Protein AF-A0A0D3L477-F1 (afdb_monomer_lite)

Sequence (137 aa):
RLVLQYKEIPHELVNINLKQKPKWLRFRYPAGLVPILEKDGRVIYESSVCNDYLDEVYPYPKLTPSDPYRKAEDKMLSETFNKVISLFYEVPASIVEGTFKVTLKKYLREIKRYEDALSQRGKFFGGDKPCMVDFMI

Organism: Perna viridis (NCBI:txid73031)

Radius of gyration: 17.65 Å; chains: 1; bounding box: 49×29×39 Å

pLDDT: mean 96.08, std 1.33, range [90.88, 98.06]

Foldseek 3Di:
DVLCVVLVPDDDDDDADPVDGDPCCCVQPVVSDDDWDADPNDIDHDPVRVNVVSCVVRVPPHQADPDPVLNVVLVVLLVLCVQLVVLVVVLVVCVVVVNNVVSVVSNVVSCVVVVVCDVVQDPENVRPDHHPSRVRD

Secondary structure (DSSP, 8-state):
-HHHHHTT---------SSS--TTHHHH-TT--S-EEEETTEEEESHHHHHHHHHHHS-SS--S-SSHHHHHHHHHHHHHTHHHHHHHHHHHHHHHTT-HHHHHHHHHHHHHHHHHHHHHH-SBTTBSS--HHHHH-

Structure (mmCIF, N/CA/C/O backbone):
data_AF-A0A0D3L477-F1
#
_entry.id   AF-A0A0D3L477-F1
#
loop_
_atom_site.group_PDB
_atom_site.id
_atom_site.type_symbol
_atom_site.label_atom_id
_atom_site.label_alt_id
_atom_site.label_comp_id
_atom_site.label_asym_id
_atom_site.label_entity_id
_atom_site.label_seq_id
_atom_site.pdbx_PDB_ins_code
_atom_site.Cartn_x
_atom_site.Cartn_y
_atom_site.Cartn_z
_atom_site.occupancy
_atom_site.B_iso_or_equiv
_atom_site.auth_seq_id
_atom_site.auth_comp_id
_atom_site.auth_asym_id
_atom_site.auth_atom_id
_atom_site.pdbx_PDB_model_num
ATOM 1 N N . ARG A 1 1 ? -6.089 -7.990 -0.256 1.00 94.81 1 ARG A N 1
ATOM 2 C CA . ARG A 1 1 ? -5.928 -9.373 0.275 1.00 94.81 1 ARG A CA 1
ATOM 3 C C . ARG A 1 1 ? -5.244 -9.375 1.632 1.00 94.81 1 ARG A C 1
ATOM 5 O O . ARG A 1 1 ? -5.852 -9.871 2.561 1.00 94.81 1 ARG A O 1
ATOM 12 N N . LEU A 1 2 ? -4.045 -8.796 1.773 1.00 97.50 2 LEU A N 1
ATOM 13 C CA . LEU A 1 2 ? -3.357 -8.762 3.071 1.00 97.50 2 LEU A CA 1
ATOM 14 C C . LEU A 1 2 ? -4.189 -8.067 4.161 1.00 97.50 2 LEU A C 1
ATOM 16 O O . LEU A 1 2 ? -4.383 -8.645 5.220 1.00 97.50 2 LEU A O 1
ATOM 20 N N . VAL A 1 3 ? -4.773 -6.901 3.858 1.00 98.00 3 VAL A N 1
ATOM 21 C CA . VAL A 1 3 ? -5.673 -6.183 4.783 1.00 98.00 3 VAL A CA 1
ATOM 22 C C . VAL A 1 3 ? -6.900 -7.015 5.167 1.00 98.00 3 VAL A C 1
ATOM 24 O O . VAL A 1 3 ? -7.217 -7.113 6.346 1.00 98.00 3 VAL A O 1
ATOM 27 N N . LEU A 1 4 ? -7.556 -7.659 4.191 1.00 97.94 4 LEU A N 1
ATOM 28 C CA . LEU A 1 4 ? -8.696 -8.554 4.442 1.00 97.94 4 LEU A CA 1
ATOM 29 C C . LEU A 1 4 ? -8.322 -9.679 5.413 1.00 97.94 4 LEU A C 1
ATOM 31 O O . LEU A 1 4 ? -9.059 -9.935 6.356 1.00 97.94 4 LEU A O 1
ATOM 35 N N . GLN A 1 5 ? -7.166 -10.312 5.195 1.00 97.31 5 GLN A N 1
ATOM 36 C CA . GLN A 1 5 ? -6.684 -11.403 6.036 1.00 97.31 5 GLN A CA 1
ATOM 37 C C . GLN A 1 5 ? -6.307 -10.920 7.438 1.00 97.31 5 GLN A C 1
ATOM 39 O O . GLN A 1 5 ? -6.695 -11.538 8.420 1.00 97.31 5 GLN A O 1
ATOM 44 N N . TYR A 1 6 ? -5.564 -9.817 7.537 1.00 97.44 6 TYR A N 1
ATOM 45 C CA . TYR A 1 6 ? -5.107 -9.274 8.816 1.00 97.44 6 TYR A CA 1
ATOM 46 C C . TYR A 1 6 ? -6.266 -8.813 9.706 1.00 97.44 6 TYR A C 1
ATOM 48 O O . TYR A 1 6 ? -6.198 -8.935 10.924 1.00 97.44 6 TYR A O 1
ATOM 56 N N . LYS A 1 7 ? -7.334 -8.291 9.096 1.00 97.25 7 LYS A N 1
ATOM 57 C CA . LYS A 1 7 ? -8.563 -7.888 9.787 1.00 97.25 7 LYS A CA 1
ATOM 58 C C . LYS A 1 7 ? -9.591 -9.017 9.921 1.00 97.25 7 LYS A C 1
ATOM 60 O O . LYS A 1 7 ? -10.693 -8.756 10.386 1.00 97.25 7 LYS A O 1
ATOM 65 N N . GLU A 1 8 ? -9.261 -10.230 9.473 1.00 97.50 8 GLU A N 1
ATOM 66 C CA . GLU A 1 8 ? -10.144 -11.404 9.517 1.00 97.50 8 GLU A CA 1
ATOM 67 C C . GLU A 1 8 ? -11.524 -11.161 8.875 1.00 97.50 8 GLU A C 1
ATOM 69 O O . GLU A 1 8 ? -12.544 -11.680 9.321 1.00 97.50 8 GLU A O 1
ATOM 74 N N . ILE A 1 9 ? -11.569 -10.359 7.807 1.00 97.38 9 ILE A N 1
ATOM 75 C CA . ILE A 1 9 ? -12.818 -9.989 7.134 1.00 97.38 9 ILE A CA 1
ATOM 76 C C . ILE A 1 9 ? -13.267 -11.160 6.248 1.00 97.38 9 ILE A C 1
ATOM 78 O O . ILE A 1 9 ? -12.546 -11.503 5.300 1.00 97.38 9 ILE A O 1
ATOM 82 N N . PRO A 1 10 ? -14.456 -11.753 6.479 1.00 96.69 10 PRO A N 1
ATOM 83 C CA . PRO A 1 10 ? -14.995 -12.779 5.596 1.00 96.69 10 PRO A CA 1
ATOM 84 C C . PRO A 1 10 ? -15.215 -12.213 4.192 1.00 96.69 10 PRO A C 1
ATOM 86 O O . PRO A 1 10 ? -15.829 -11.158 4.028 1.00 96.69 10 PRO A O 1
ATOM 89 N N . HIS A 1 11 ? -14.704 -12.900 3.175 1.00 97.19 11 HIS A N 1
ATOM 90 C CA . HIS A 1 11 ? -14.807 -12.458 1.789 1.00 97.19 11 HIS A CA 1
ATOM 91 C C . HIS A 1 11 ? -14.766 -13.637 0.821 1.00 97.19 11 HIS A C 1
ATOM 93 O O . HIS A 1 11 ? -14.177 -14.680 1.105 1.00 97.19 11 HIS A O 1
ATOM 99 N N . GLU A 1 12 ? -15.351 -13.436 -0.354 1.00 97.75 12 GLU A N 1
ATOM 100 C CA . GLU A 1 12 ? -15.169 -14.315 -1.502 1.00 97.75 12 GLU A CA 1
ATOM 101 C C . GLU A 1 12 ? -14.028 -13.792 -2.384 1.00 97.75 12 GLU A C 1
ATOM 103 O O . GLU A 1 12 ? -13.862 -12.581 -2.562 1.00 97.75 12 GLU A O 1
ATOM 108 N N . LEU A 1 13 ? -13.230 -14.703 -2.949 1.00 97.31 13 LEU A N 1
ATOM 109 C CA . LEU A 1 13 ? -12.167 -14.363 -3.890 1.00 97.31 13 LEU A CA 1
ATOM 110 C C . LEU A 1 13 ? -12.530 -14.812 -5.307 1.00 97.31 13 LEU A C 1
ATOM 112 O O . LEU A 1 13 ? -12.451 -15.994 -5.637 1.00 97.31 13 LEU A O 1
ATOM 116 N N . VAL A 1 14 ? -12.809 -13.843 -6.176 1.00 96.69 14 VAL A N 1
ATOM 117 C CA . VAL A 1 14 ? -12.999 -14.077 -7.611 1.00 96.69 14 VAL A CA 1
ATOM 118 C C . VAL A 1 14 ? -11.709 -13.734 -8.352 1.00 96.69 14 VAL A C 1
ATOM 120 O O . VAL A 1 14 ? -11.381 -12.567 -8.572 1.00 96.69 14 VAL A O 1
ATOM 123 N N . ASN A 1 15 ? -10.944 -14.757 -8.736 1.00 97.50 15 ASN A N 1
ATOM 124 C CA . ASN A 1 15 ? -9.715 -14.563 -9.504 1.00 97.50 15 ASN A CA 1
ATOM 125 C C . ASN A 1 15 ? -10.017 -14.245 -10.974 1.00 97.50 15 ASN A C 1
ATOM 127 O O . ASN A 1 15 ? -10.873 -14.866 -11.601 1.00 97.50 15 ASN A O 1
ATOM 131 N N . ILE A 1 16 ? -9.255 -13.309 -11.543 1.00 97.00 16 ILE A N 1
ATOM 132 C CA . ILE A 1 16 ? -9.400 -12.874 -12.933 1.00 97.00 16 ILE A CA 1
ATOM 133 C C . ILE A 1 16 ? -8.167 -13.263 -13.738 1.00 97.00 16 ILE A C 1
ATOM 135 O O . ILE A 1 16 ? -7.039 -12.939 -13.370 1.00 97.00 16 ILE A O 1
ATOM 139 N N . ASN A 1 17 ? -8.382 -13.895 -14.891 1.00 97.31 17 ASN A N 1
ATOM 140 C CA . ASN A 1 17 ? -7.318 -14.092 -15.864 1.00 97.31 17 ASN A CA 1
ATOM 141 C C . ASN A 1 17 ? -6.926 -12.738 -16.484 1.00 97.31 17 ASN A C 1
ATOM 143 O O . ASN A 1 17 ? -7.679 -12.153 -17.259 1.00 97.31 17 ASN A O 1
ATOM 147 N N . LEU A 1 18 ? -5.733 -12.235 -16.158 1.00 95.94 18 LEU A N 1
ATOM 148 C CA . LEU A 1 18 ? -5.278 -10.918 -16.615 1.00 95.94 18 LEU A CA 1
ATOM 149 C C . LEU A 1 18 ? -4.871 -10.880 -18.098 1.00 95.94 18 LEU A C 1
ATOM 151 O O . LEU A 1 18 ? -4.847 -9.793 -18.676 1.00 95.94 18 LEU A O 1
ATOM 155 N N . LYS A 1 19 ? -4.590 -12.037 -18.718 1.00 95.62 19 LYS A N 1
ATOM 156 C CA . LYS A 1 19 ? -4.289 -12.157 -20.159 1.00 95.62 19 LYS A CA 1
ATOM 157 C C . LYS A 1 19 ? -5.558 -12.251 -21.005 1.00 95.62 19 LYS A C 1
ATOM 159 O O . LYS A 1 19 ? -5.599 -11.726 -22.111 1.00 95.62 19 LYS A O 1
ATOM 164 N N . GLN A 1 20 ? -6.596 -12.895 -20.475 1.00 96.62 20 GLN A N 1
ATOM 165 C CA . GLN A 1 20 ? -7.922 -12.991 -21.086 1.00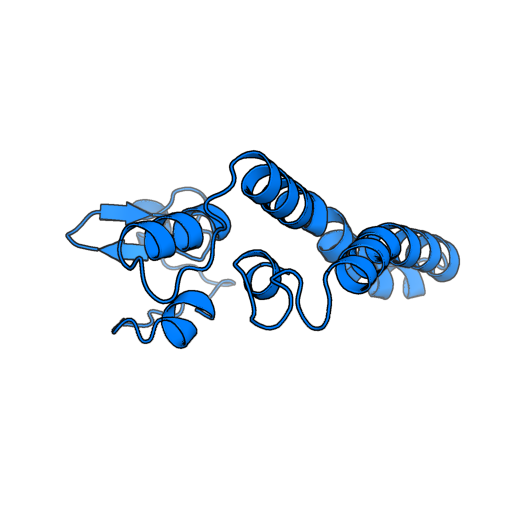 96.62 20 GLN A CA 1
ATOM 166 C C . GLN A 1 20 ? -8.972 -12.491 -20.097 1.00 96.62 20 GLN A C 1
ATOM 168 O O . GLN A 1 20 ? -9.665 -13.267 -19.440 1.00 96.62 20 GLN A O 1
ATOM 173 N N . LYS A 1 21 ? -9.053 -11.163 -19.970 1.00 96.62 21 LYS A N 1
ATOM 174 C CA . LYS A 1 21 ? -9.972 -10.519 -19.030 1.00 96.62 21 LYS A CA 1
ATOM 175 C C . LYS A 1 21 ? -11.420 -10.761 -19.475 1.00 96.62 21 LYS A C 1
ATOM 177 O O . LYS A 1 21 ? -11.735 -10.518 -20.644 1.00 96.62 21 LYS A O 1
ATOM 182 N N . PRO A 1 22 ? -12.319 -11.195 -18.576 1.00 96.81 22 PRO A N 1
ATOM 183 C CA . PRO A 1 22 ? -13.715 -11.379 -18.927 1.00 96.81 22 PRO A CA 1
ATOM 184 C C . PRO A 1 22 ? -14.352 -10.029 -19.265 1.00 96.81 22 PRO A C 1
ATOM 186 O O . PRO A 1 22 ? -14.064 -9.015 -18.625 1.00 96.81 22 PRO A O 1
ATOM 189 N N . LYS A 1 23 ? -15.254 -10.015 -20.255 1.00 95.31 23 LYS A N 1
ATOM 190 C CA . LYS A 1 23 ? -15.898 -8.777 -20.734 1.00 95.31 23 LYS A CA 1
ATOM 191 C C . LYS A 1 23 ? -16.592 -8.008 -19.607 1.00 95.31 23 LYS A C 1
ATOM 193 O O . LYS A 1 23 ? -16.567 -6.781 -19.601 1.00 95.31 23 LYS A O 1
ATOM 198 N N . TRP A 1 24 ? -17.156 -8.729 -18.636 1.00 94.75 24 TRP A N 1
ATOM 199 C CA . TRP A 1 24 ? -17.901 -8.124 -17.539 1.00 94.75 24 TRP A CA 1
ATOM 200 C C . TRP A 1 24 ? -17.044 -7.299 -16.575 1.00 94.75 24 TRP A C 1
ATOM 202 O O . TRP A 1 24 ? -17.574 -6.398 -15.930 1.00 94.75 24 TRP A O 1
ATOM 212 N N . LEU A 1 25 ? -15.727 -7.536 -16.510 1.00 96.50 25 LEU A N 1
ATOM 213 C CA . LEU A 1 25 ? -14.831 -6.798 -15.615 1.00 96.50 25 LEU A CA 1
ATOM 214 C C . LEU A 1 25 ? -14.893 -5.291 -15.882 1.00 96.50 25 LEU A C 1
ATOM 216 O O . LEU A 1 25 ? -14.891 -4.496 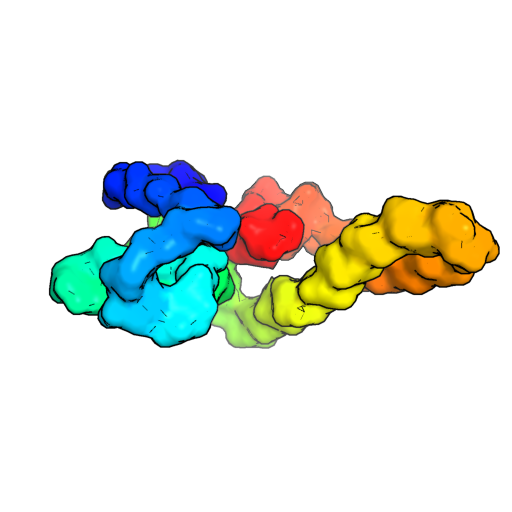-14.948 1.00 96.50 25 LEU A O 1
ATOM 220 N N . ARG A 1 26 ? -15.009 -4.897 -17.155 1.00 95.25 26 ARG A N 1
ATOM 221 C CA . ARG A 1 26 ? -15.088 -3.484 -17.548 1.00 95.25 26 ARG A CA 1
ATOM 222 C C . ARG A 1 26 ? -16.404 -2.814 -17.158 1.00 95.25 26 ARG A C 1
ATOM 224 O O . ARG A 1 26 ? -16.428 -1.596 -17.040 1.00 95.25 26 ARG A O 1
ATOM 231 N N . PHE A 1 27 ? -17.466 -3.587 -16.911 1.00 93.75 27 PHE A N 1
ATOM 232 C CA . PHE A 1 27 ? -18.699 -3.060 -16.317 1.00 93.75 27 PHE A CA 1
ATOM 233 C C . PHE A 1 27 ? -18.559 -2.809 -14.811 1.00 93.75 27 PHE A C 1
ATOM 235 O O . PHE A 1 27 ? -19.381 -2.098 -14.247 1.00 93.75 27 PHE A O 1
ATOM 242 N N . ARG A 1 28 ? -17.552 -3.400 -14.150 1.00 94.38 28 ARG A N 1
ATOM 243 C CA . ARG A 1 28 ? -17.231 -3.141 -12.737 1.00 94.38 28 ARG A CA 1
ATOM 244 C C . ARG A 1 28 ? -16.208 -2.024 -12.595 1.00 94.38 28 ARG A C 1
ATOM 246 O O . ARG A 1 28 ? -16.440 -1.079 -11.854 1.00 94.38 28 ARG A O 1
ATOM 253 N N . TYR A 1 29 ? -15.112 -2.100 -13.346 1.00 96.06 29 TYR A N 1
ATOM 254 C CA . TYR A 1 29 ? -14.111 -1.044 -13.403 1.00 96.06 29 TYR A CA 1
ATOM 255 C C . TYR A 1 29 ? -13.654 -0.828 -14.853 1.00 96.06 29 TYR A C 1
ATOM 257 O O . TYR A 1 29 ? -13.022 -1.728 -15.414 1.00 96.06 29 TYR A O 1
ATOM 265 N N . PRO A 1 30 ? -13.927 0.334 -15.483 1.00 95.19 30 PRO A N 1
ATOM 266 C CA . PRO A 1 30 ? -13.611 0.566 -16.896 1.00 95.19 30 PRO A CA 1
ATOM 267 C C . PRO A 1 30 ? -12.146 0.332 -17.286 1.00 95.19 30 PRO A C 1
ATOM 269 O O . PRO A 1 30 ? -11.882 -0.164 -18.383 1.00 95.19 30 PRO A O 1
ATOM 272 N N . ALA A 1 31 ? -11.194 0.603 -16.383 1.00 95.81 31 ALA A N 1
ATOM 273 C CA . ALA A 1 31 ? -9.774 0.328 -16.621 1.00 95.81 31 ALA A CA 1
ATOM 274 C C . ALA A 1 31 ? -9.461 -1.181 -16.714 1.00 95.81 31 ALA A C 1
ATOM 276 O O . ALA A 1 31 ? -8.425 -1.591 -17.241 1.00 95.81 31 ALA A O 1
ATOM 277 N N . GLY A 1 32 ? -10.359 -2.038 -16.218 1.00 95.44 32 GLY A N 1
ATOM 278 C CA . GLY A 1 32 ? -10.200 -3.489 -16.213 1.00 95.44 32 GLY A CA 1
ATOM 279 C C . GLY A 1 32 ? -9.000 -3.942 -15.385 1.00 95.44 32 GLY A C 1
ATOM 280 O O . GLY A 1 32 ? -8.340 -4.921 -15.750 1.00 95.44 32 GLY A O 1
ATOM 281 N N . LEU A 1 33 ? -8.664 -3.193 -14.336 1.00 96.38 33 LEU A N 1
ATOM 282 C CA . LEU A 1 33 ? -7.603 -3.518 -13.390 1.00 96.38 33 LEU A CA 1
ATOM 283 C C . LEU A 1 33 ? -8.194 -4.174 -12.139 1.00 96.38 33 LEU A C 1
ATOM 285 O O . LEU A 1 33 ? -9.398 -4.133 -11.901 1.00 96.38 33 LEU A O 1
ATOM 289 N N . VAL A 1 34 ? -7.320 -4.805 -11.366 1.00 97.00 34 VAL A N 1
ATOM 290 C CA . VAL A 1 34 ? -7.616 -5.385 -10.054 1.00 97.00 34 VAL A CA 1
ATOM 291 C C . VAL A 1 34 ? -6.645 -4.771 -9.038 1.00 97.00 34 VAL A C 1
ATOM 293 O O . VAL A 1 34 ? -5.544 -4.388 -9.441 1.00 97.00 34 VAL A O 1
ATOM 296 N N . PRO A 1 35 ? -6.995 -4.691 -7.742 1.00 97.44 35 PRO A N 1
ATOM 297 C CA . PRO A 1 35 ? -8.188 -5.247 -7.096 1.00 97.44 35 PRO A CA 1
ATOM 298 C C . PRO A 1 35 ? -9.474 -4.449 -7.354 1.00 97.44 35 PRO A C 1
ATOM 300 O O . PRO A 1 35 ? -9.437 -3.269 -7.690 1.00 97.44 35 PRO A O 1
ATOM 303 N N . ILE A 1 36 ? -10.604 -5.131 -7.166 1.00 97.62 36 ILE A N 1
ATOM 304 C CA . ILE A 1 36 ? -11.943 -4.551 -7.061 1.00 97.62 36 ILE A CA 1
ATOM 305 C C . ILE A 1 36 ? -12.598 -5.181 -5.828 1.00 97.62 36 ILE A C 1
ATOM 307 O O . ILE A 1 36 ? -12.527 -6.400 -5.662 1.00 97.62 36 ILE A O 1
ATOM 311 N N . LEU A 1 37 ? -13.217 -4.369 -4.976 1.00 97.94 37 LEU A N 1
ATOM 312 C CA . LEU A 1 37 ? -14.117 -4.815 -3.917 1.00 97.94 37 LEU A CA 1
ATOM 313 C C . LEU A 1 37 ? -15.559 -4.568 -4.354 1.00 97.94 37 LEU A C 1
ATOM 315 O O . LEU A 1 37 ? -15.875 -3.507 -4.891 1.00 97.94 37 LEU A O 1
ATOM 319 N N . GLU A 1 38 ? -16.433 -5.532 -4.090 1.00 96.25 38 GLU A N 1
ATOM 320 C CA . GLU A 1 38 ? -17.874 -5.389 -4.275 1.00 96.25 38 GLU A CA 1
ATOM 321 C C . GLU A 1 38 ? -18.563 -5.683 -2.940 1.00 96.25 38 GLU A C 1
ATOM 323 O O . GLU A 1 38 ? -18.343 -6.736 -2.342 1.00 96.25 38 GLU A O 1
ATOM 328 N N . LYS A 1 39 ? -19.360 -4.732 -2.444 1.00 93.75 39 LYS A N 1
ATOM 329 C CA . LYS A 1 39 ? -20.139 -4.877 -1.208 1.00 93.75 39 LYS A CA 1
ATOM 330 C C . LYS A 1 39 ? -21.475 -4.163 -1.364 1.00 93.75 39 LYS A C 1
ATOM 332 O O . LYS A 1 39 ? -21.506 -2.991 -1.726 1.00 93.75 39 LYS A O 1
ATOM 337 N N . ASP A 1 40 ? -22.576 -4.866 -1.099 1.00 93.12 40 ASP A N 1
ATOM 338 C CA . ASP A 1 40 ? -23.945 -4.333 -1.193 1.00 93.12 40 ASP A CA 1
ATOM 339 C C . ASP A 1 40 ? -24.240 -3.661 -2.554 1.00 93.12 40 ASP A C 1
ATOM 341 O O . ASP A 1 40 ? -24.824 -2.580 -2.630 1.00 93.12 40 ASP A O 1
ATOM 345 N N . GLY A 1 41 ? -23.754 -4.274 -3.642 1.00 92.12 41 GLY A N 1
ATOM 346 C CA . GLY A 1 41 ? -23.880 -3.759 -5.012 1.00 92.12 41 GLY A CA 1
ATOM 347 C C . GLY A 1 41 ? -23.013 -2.532 -5.329 1.00 92.12 41 GLY A C 1
ATOM 348 O O . GLY A 1 41 ? -23.096 -1.995 -6.432 1.00 92.12 41 GLY A O 1
ATOM 349 N N . ARG A 1 42 ? -22.179 -2.073 -4.389 1.00 95.62 42 ARG A N 1
ATOM 350 C CA . ARG A 1 42 ? -21.239 -0.962 -4.582 1.00 95.62 42 ARG A CA 1
ATOM 351 C C . ARG A 1 42 ? -19.863 -1.497 -4.923 1.00 95.62 42 ARG A C 1
ATOM 353 O O . ARG A 1 42 ? -19.390 -2.443 -4.299 1.00 95.62 42 ARG A O 1
ATOM 360 N N . VAL A 1 43 ? -19.219 -0.850 -5.886 1.00 97.12 43 VAL A N 1
ATOM 361 C CA . VAL A 1 43 ? -17.902 -1.234 -6.388 1.00 97.12 43 VAL A CA 1
ATOM 362 C C . VAL A 1 43 ? -16.860 -0.211 -5.944 1.00 97.12 43 VAL A C 1
ATOM 364 O O . VAL A 1 43 ? -17.061 0.989 -6.115 1.00 97.12 43 VAL A O 1
ATOM 367 N N . ILE A 1 44 ? -15.745 -0.696 -5.401 1.00 98.06 44 ILE A N 1
ATOM 368 C CA . ILE A 1 44 ? -14.559 0.086 -5.046 1.00 98.06 44 ILE A CA 1
ATOM 369 C C . ILE A 1 44 ? -13.371 -0.501 -5.814 1.00 98.06 44 ILE A C 1
ATOM 371 O O . ILE A 1 44 ? -13.195 -1.715 -5.857 1.00 98.06 44 ILE A O 1
ATOM 375 N N . TYR A 1 45 ? -12.566 0.346 -6.442 1.00 97.12 45 TYR A N 1
ATOM 376 C CA . TYR A 1 45 ? -11.387 -0.032 -7.227 1.00 97.12 45 TYR A CA 1
ATOM 377 C C . TYR A 1 45 ? -10.199 0.855 -6.835 1.00 97.12 45 TYR A C 1
ATOM 379 O O . TYR A 1 45 ? -10.380 1.810 -6.087 1.00 97.12 45 TYR A O 1
ATOM 387 N N . GLU A 1 46 ? -9.006 0.531 -7.342 1.00 95.56 46 GLU A N 1
ATOM 388 C CA . GLU A 1 46 ? -7.690 0.982 -6.847 1.00 95.56 46 GLU A CA 1
ATOM 389 C C . GLU A 1 46 ? -7.288 0.336 -5.518 1.00 95.56 46 GLU A C 1
ATOM 391 O O . GLU A 1 46 ? -8.065 0.273 -4.568 1.00 95.56 46 GLU A O 1
ATOM 396 N N . SER A 1 47 ? -6.052 -0.164 -5.436 1.00 95.62 47 SER A N 1
ATOM 397 C CA . SER A 1 47 ? -5.573 -0.922 -4.271 1.00 95.62 47 SER A CA 1
ATOM 398 C C . SER A 1 47 ? -5.560 -0.097 -2.985 1.00 95.62 47 SER A C 1
ATOM 400 O O . SER A 1 47 ? -6.030 -0.586 -1.956 1.00 95.62 47 SER A O 1
ATOM 402 N N . SER A 1 48 ? -5.070 1.144 -3.046 1.00 95.31 48 SER A N 1
ATOM 403 C CA . SER A 1 48 ? -5.029 2.063 -1.903 1.00 95.31 48 SER A CA 1
ATOM 404 C C . SER A 1 48 ? -6.433 2.429 -1.431 1.00 95.31 48 SER A C 1
ATOM 406 O O . SER A 1 48 ? -6.731 2.296 -0.251 1.00 95.31 48 SER A O 1
ATOM 408 N N . VAL A 1 49 ? -7.326 2.781 -2.358 1.00 97.12 49 VAL A N 1
ATOM 409 C CA . VAL A 1 49 ? -8.721 3.134 -2.056 1.00 97.12 49 VAL A CA 1
ATOM 410 C C . VAL A 1 49 ? -9.485 1.943 -1.473 1.00 97.12 49 VAL A C 1
ATOM 412 O O . VAL A 1 49 ? -10.221 2.101 -0.503 1.00 97.12 49 VAL A O 1
ATOM 415 N N . CYS A 1 50 ? -9.287 0.736 -2.014 1.00 97.81 50 CYS A N 1
ATOM 416 C CA . CYS A 1 50 ? -9.861 -0.487 -1.452 1.00 97.81 50 CYS A CA 1
ATOM 417 C C . CYS A 1 50 ? -9.414 -0.703 -0.001 1.00 97.81 50 CYS A C 1
ATOM 419 O O . CYS A 1 50 ? -10.230 -1.050 0.849 1.00 97.81 50 CYS A O 1
ATOM 421 N N . ASN A 1 51 ? -8.127 -0.516 0.288 1.00 97.38 51 ASN A N 1
ATOM 422 C CA . ASN A 1 51 ? -7.594 -0.711 1.631 1.00 97.38 51 ASN A CA 1
ATOM 423 C C . ASN A 1 51 ? -8.049 0.387 2.609 1.00 97.38 51 ASN A C 1
ATOM 425 O O . ASN A 1 51 ? -8.414 0.049 3.733 1.00 97.38 51 ASN A O 1
ATOM 429 N N . ASP A 1 52 ? -8.094 1.652 2.177 1.00 96.50 52 ASP A N 1
ATOM 430 C CA . ASP A 1 52 ? -8.639 2.772 2.960 1.00 96.50 52 ASP A CA 1
ATOM 431 C C . ASP A 1 52 ? -10.109 2.497 3.329 1.00 96.50 52 ASP A C 1
ATOM 433 O O . ASP A 1 52 ? -10.484 2.560 4.499 1.00 96.50 52 ASP A O 1
ATOM 437 N N . TYR A 1 53 ? -10.925 2.074 2.355 1.00 97.62 53 TYR A N 1
ATOM 438 C CA . TYR A 1 53 ? -12.320 1.686 2.582 1.00 97.62 53 TYR A CA 1
ATOM 439 C C . TYR A 1 53 ? -12.457 0.554 3.611 1.00 97.62 53 TYR A C 1
ATOM 441 O O . TYR A 1 53 ? -13.309 0.613 4.498 1.00 97.62 53 TYR A O 1
ATOM 449 N N . LEU A 1 54 ? -11.618 -0.483 3.518 1.00 97.88 54 LEU A N 1
ATOM 450 C CA . LEU A 1 54 ? -11.642 -1.588 4.478 1.00 97.88 54 LEU A CA 1
ATOM 451 C C . LEU A 1 54 ? -11.243 -1.139 5.889 1.00 97.88 54 LEU A C 1
ATOM 453 O O . LEU A 1 54 ? -11.821 -1.636 6.852 1.00 97.88 54 LEU A O 1
ATOM 457 N N . ASP A 1 55 ? -10.279 -0.225 6.031 1.00 97.38 55 ASP A N 1
ATOM 458 C CA . ASP A 1 55 ? -9.878 0.301 7.343 1.00 97.38 55 ASP A CA 1
ATOM 459 C C . ASP A 1 55 ? -10.958 1.197 7.967 1.00 97.38 55 ASP A C 1
ATOM 461 O O . ASP A 1 55 ? -11.135 1.173 9.182 1.00 97.38 55 ASP A O 1
ATOM 465 N N . GLU A 1 56 ? -11.724 1.927 7.152 1.00 96.81 56 GLU A N 1
ATOM 466 C CA . GLU A 1 56 ? -12.853 2.744 7.615 1.00 96.81 56 GLU A CA 1
ATOM 467 C C . GLU A 1 56 ? -14.072 1.902 8.020 1.00 96.81 56 GLU A C 1
ATOM 469 O O . GLU A 1 56 ? -14.676 2.150 9.063 1.00 96.81 56 GLU A O 1
ATOM 474 N N . VAL A 1 57 ? -14.437 0.893 7.220 1.00 96.88 57 VAL A N 1
ATOM 475 C CA . VAL A 1 57 ? -15.606 0.035 7.493 1.00 96.88 57 VAL A CA 1
ATOM 476 C C . VAL A 1 57 ? -15.336 -0.960 8.621 1.00 96.88 57 VAL A C 1
ATOM 478 O O . VAL A 1 57 ? -16.237 -1.262 9.404 1.00 96.88 57 VAL A O 1
ATOM 481 N N . TYR A 1 58 ? -14.103 -1.458 8.724 1.00 97.00 58 TYR A N 1
ATOM 482 C CA . TYR A 1 58 ? -13.676 -2.410 9.748 1.00 97.00 58 TYR A CA 1
ATOM 483 C C . TYR A 1 58 ? -12.563 -1.772 10.593 1.00 97.00 58 TYR A C 1
ATOM 485 O O . TYR A 1 58 ? -11.383 -2.053 10.370 1.00 97.00 58 TYR A O 1
ATOM 493 N N . PRO A 1 59 ? -12.901 -0.915 11.577 1.00 94.69 59 PRO A N 1
ATOM 494 C CA . PRO A 1 59 ? -11.936 -0.042 12.256 1.00 94.69 59 PRO A CA 1
ATOM 495 C C . PRO A 1 59 ? -10.924 -0.767 13.153 1.00 94.69 59 PRO A C 1
ATOM 497 O O . PRO A 1 59 ? -9.975 -0.143 13.630 1.00 94.69 59 PRO A O 1
ATOM 500 N N . TYR A 1 60 ? -11.092 -2.073 13.388 1.00 95.25 60 TYR A N 1
ATOM 501 C CA . TYR A 1 60 ? -10.221 -2.870 14.251 1.00 95.25 60 TYR A CA 1
ATOM 502 C C . TYR A 1 60 ? -9.712 -4.131 13.539 1.00 95.25 60 TYR A C 1
ATOM 504 O O . TYR A 1 60 ? -10.499 -4.796 12.870 1.00 95.25 60 TYR A O 1
ATOM 512 N N . PRO A 1 61 ? -8.422 -4.482 13.701 1.00 95.69 61 PRO A N 1
ATOM 513 C CA . PRO A 1 61 ? -7.341 -3.625 14.204 1.00 95.69 61 PRO A CA 1
ATOM 514 C C . PRO A 1 61 ? -7.100 -2.425 13.271 1.00 95.69 61 PRO A C 1
ATOM 516 O O . PRO A 1 61 ? -7.111 -2.585 12.052 1.00 95.69 61 PRO A O 1
ATOM 519 N N . LYS A 1 62 ? -6.888 -1.229 13.834 1.00 95.44 62 LYS A N 1
ATOM 520 C CA . LYS A 1 62 ? -6.703 0.010 13.060 1.00 95.44 62 LYS A CA 1
ATOM 521 C C . LYS A 1 62 ? -5.348 0.006 12.347 1.00 95.44 62 LYS A C 1
ATOM 523 O O . LYS A 1 62 ? -4.329 -0.193 13.008 1.00 95.44 62 LYS A O 1
ATOM 528 N N . LEU A 1 63 ? -5.336 0.224 11.031 1.00 97.56 63 LEU A N 1
ATOM 529 C CA . LEU A 1 63 ? -4.113 0.229 10.219 1.00 97.56 63 LEU A CA 1
ATOM 530 C C . LEU A 1 63 ? -3.614 1.636 9.909 1.00 97.56 63 LEU A C 1
ATOM 532 O O . LEU A 1 63 ? -2.406 1.843 9.804 1.00 97.56 63 LEU A O 1
ATOM 536 N N . THR A 1 64 ? -4.519 2.599 9.764 1.00 96.31 64 THR A N 1
ATOM 537 C CA . THR A 1 64 ? -4.164 3.992 9.516 1.00 96.31 64 THR A CA 1
ATOM 538 C C . THR A 1 64 ? -4.065 4.762 10.839 1.00 96.31 64 THR A C 1
ATOM 540 O O . THR A 1 64 ? -4.980 4.708 11.661 1.00 96.31 64 THR A O 1
ATOM 543 N N . PRO A 1 65 ? -2.985 5.518 11.084 1.00 94.25 65 PRO A N 1
ATOM 544 C CA . PRO A 1 65 ? -2.824 6.288 12.316 1.00 94.25 65 PRO A CA 1
ATOM 545 C C . PRO A 1 65 ? -3.872 7.406 12.445 1.00 94.25 65 PRO A C 1
ATOM 547 O O . PRO A 1 65 ? -4.344 7.964 11.454 1.00 94.25 65 PRO A O 1
ATOM 550 N N . SER A 1 66 ? -4.248 7.735 13.687 1.00 93.75 66 SER A N 1
ATOM 551 C CA . SER A 1 66 ? -5.211 8.813 13.979 1.00 93.75 66 SER A CA 1
ATOM 552 C C . SER A 1 66 ? -4.615 10.212 13.819 1.00 93.75 66 SER A C 1
ATOM 554 O O . SER A 1 66 ? -5.357 11.147 13.533 1.00 93.75 66 SER A O 1
ATOM 556 N N . ASP A 1 67 ? -3.305 10.361 14.035 1.00 96.19 67 ASP A N 1
ATOM 557 C CA . ASP A 1 67 ? -2.621 11.641 13.874 1.00 96.19 67 ASP A CA 1
ATOM 558 C C . ASP A 1 67 ? -2.596 12.049 12.385 1.00 96.19 67 ASP A C 1
ATOM 560 O O . ASP A 1 67 ? -2.101 11.276 11.554 1.00 96.19 67 ASP A O 1
ATOM 564 N N . PRO A 1 68 ? -3.129 13.231 12.014 1.00 97.62 68 PRO A N 1
ATOM 565 C CA . PRO A 1 68 ? -3.236 13.636 10.615 1.00 97.62 68 PRO A CA 1
ATOM 566 C C . PRO A 1 68 ? -1.887 13.758 9.906 1.00 97.62 68 PRO A C 1
ATOM 568 O O . PRO A 1 68 ? -1.781 13.390 8.734 1.00 97.62 68 PRO A O 1
ATOM 571 N N . TYR A 1 69 ? -0.861 14.256 10.601 1.00 97.19 69 TYR A N 1
ATOM 572 C CA . TYR A 1 69 ? 0.462 14.425 10.010 1.00 97.19 69 TYR A CA 1
ATOM 573 C C . TYR A 1 69 ? 1.093 13.063 9.727 1.00 97.19 69 TYR A C 1
ATOM 575 O O . TYR A 1 69 ? 1.505 12.788 8.602 1.00 97.19 69 TYR A O 1
ATOM 583 N N . ARG A 1 70 ? 1.044 12.149 10.696 1.00 95.44 70 ARG A N 1
ATOM 584 C CA . ARG A 1 70 ? 1.523 10.782 10.535 1.00 95.44 70 ARG A CA 1
ATOM 585 C C . ARG A 1 70 ? 0.777 10.022 9.437 1.00 95.44 70 ARG A C 1
ATOM 587 O O . ARG A 1 70 ? 1.400 9.310 8.652 1.00 95.44 70 ARG A O 1
ATOM 594 N N . LYS A 1 71 ? -0.543 10.201 9.330 1.00 96.44 71 LYS A N 1
ATOM 595 C CA . LYS A 1 71 ? -1.340 9.650 8.220 1.00 96.44 71 LYS A CA 1
ATOM 596 C C . LYS A 1 71 ? -0.845 10.168 6.866 1.00 96.44 71 LYS A C 1
ATOM 598 O O . LYS A 1 71 ? -0.757 9.394 5.914 1.00 96.44 71 LYS A O 1
ATOM 603 N N . ALA A 1 72 ? -0.505 11.454 6.773 1.00 97.31 72 ALA A N 1
ATOM 604 C CA . ALA A 1 72 ? 0.055 12.035 5.557 1.00 97.31 72 ALA A CA 1
ATOM 605 C C . ALA A 1 72 ? 1.458 11.486 5.245 1.00 97.31 72 ALA A C 1
ATOM 607 O O . ALA A 1 72 ? 1.725 11.158 4.091 1.00 97.31 72 ALA A O 1
ATOM 608 N N . GLU A 1 73 ? 2.329 11.317 6.245 1.00 96.38 73 GLU A N 1
ATOM 609 C CA . GLU A 1 73 ? 3.643 10.681 6.063 1.00 96.38 73 GLU A CA 1
ATOM 610 C C . GLU A 1 73 ? 3.524 9.260 5.499 1.00 96.38 73 GLU A C 1
ATOM 612 O O . GLU A 1 73 ? 4.209 8.909 4.537 1.00 96.38 73 GLU A O 1
ATOM 617 N N . ASP A 1 74 ? 2.620 8.460 6.064 1.00 96.38 74 ASP A N 1
ATOM 618 C CA . ASP A 1 74 ? 2.354 7.084 5.639 1.00 96.38 74 ASP A CA 1
ATOM 619 C C . ASP A 1 74 ? 1.821 7.025 4.202 1.00 96.38 74 ASP A C 1
ATOM 621 O O . ASP A 1 74 ? 2.262 6.206 3.385 1.00 96.38 74 ASP A O 1
ATOM 625 N N . LYS A 1 75 ? 0.923 7.952 3.854 1.00 95.75 75 LYS A N 1
ATOM 626 C CA . LYS A 1 75 ? 0.414 8.075 2.488 1.00 95.75 75 LYS A CA 1
ATOM 627 C C . LYS A 1 75 ? 1.515 8.494 1.516 1.00 95.75 75 LYS A C 1
ATOM 629 O O . LYS A 1 75 ? 1.645 7.885 0.461 1.00 95.75 75 LYS A O 1
ATOM 634 N N . MET A 1 76 ? 2.363 9.457 1.879 1.00 96.00 76 MET A N 1
ATOM 635 C CA . MET A 1 76 ? 3.498 9.863 1.045 1.00 96.00 76 MET A CA 1
ATOM 636 C C . MET A 1 76 ? 4.483 8.717 0.795 1.00 96.00 76 MET A C 1
ATOM 638 O O . MET A 1 76 ? 5.002 8.617 -0.315 1.00 96.00 76 MET A O 1
ATOM 642 N N . LEU A 1 77 ? 4.755 7.862 1.788 1.00 96.50 77 LEU A N 1
ATOM 643 C CA . LEU A 1 77 ? 5.582 6.668 1.584 1.00 96.50 77 LEU A CA 1
ATOM 644 C C . LEU A 1 77 ? 4.935 5.734 0.557 1.00 96.50 77 LEU A C 1
ATOM 646 O O . LEU A 1 77 ? 5.560 5.433 -0.458 1.00 96.50 77 LEU A O 1
ATOM 650 N N . SER A 1 78 ? 3.669 5.372 0.770 1.00 95.69 78 SER A N 1
ATOM 651 C CA . SER A 1 78 ? 2.930 4.449 -0.102 1.00 95.69 78 SER A CA 1
ATOM 652 C C . SER A 1 78 ? 2.829 4.958 -1.549 1.00 95.69 78 SER A C 1
ATOM 654 O O . SER A 1 78 ? 3.163 4.238 -2.486 1.00 95.69 78 SER A O 1
ATOM 656 N N . GLU A 1 79 ? 2.447 6.224 -1.747 1.00 93.62 79 GLU A N 1
ATOM 657 C CA . GLU A 1 79 ? 2.272 6.826 -3.082 1.00 93.62 79 GLU A CA 1
ATOM 658 C C . GLU A 1 79 ? 3.583 6.881 -3.878 1.00 93.62 79 GLU A C 1
ATOM 660 O O . GLU A 1 79 ? 3.608 6.719 -5.100 1.00 93.62 79 GLU A O 1
ATOM 665 N N . THR A 1 80 ? 4.710 7.087 -3.193 1.00 95.06 80 THR A N 1
ATOM 666 C CA . THR A 1 80 ? 6.011 7.161 -3.868 1.00 95.06 80 THR A CA 1
ATOM 667 C C . THR A 1 80 ? 6.666 5.801 -4.110 1.00 95.06 80 THR A C 1
ATOM 669 O O . THR A 1 80 ? 7.662 5.740 -4.838 1.00 95.06 80 THR A O 1
ATOM 672 N N . PHE A 1 81 ? 6.107 4.708 -3.578 1.00 96.25 81 PHE A N 1
ATOM 673 C CA . PHE A 1 81 ? 6.680 3.364 -3.712 1.00 96.25 81 PHE A CA 1
ATOM 674 C C . PHE A 1 81 ? 6.564 2.804 -5.133 1.00 96.25 81 PHE A C 1
ATOM 676 O O . PHE A 1 81 ? 7.402 2.009 -5.558 1.00 96.25 81 PHE A O 1
ATOM 683 N N . ASN A 1 82 ? 5.634 3.323 -5.942 1.00 93.25 82 ASN A N 1
ATOM 684 C CA . ASN A 1 82 ? 5.525 2.987 -7.367 1.00 93.25 82 ASN A CA 1
ATOM 685 C C . ASN A 1 82 ? 6.835 3.187 -8.151 1.00 93.25 82 ASN A C 1
ATOM 687 O O . ASN A 1 82 ? 7.087 2.466 -9.119 1.00 93.25 82 ASN A O 1
ATOM 691 N N . LYS A 1 83 ? 7.708 4.115 -7.730 1.00 95.12 83 LYS A N 1
ATOM 692 C CA . LYS A 1 83 ? 9.045 4.279 -8.330 1.00 95.12 83 LYS A CA 1
ATOM 693 C C . LYS A 1 83 ? 9.944 3.068 -8.080 1.00 95.12 83 LYS A C 1
ATOM 695 O O . LYS A 1 83 ? 10.637 2.630 -8.993 1.00 95.12 83 LYS A O 1
ATOM 700 N N . VAL A 1 84 ? 9.905 2.513 -6.866 1.00 96.75 84 VAL A N 1
ATOM 701 C CA . VAL A 1 84 ? 10.648 1.298 -6.498 1.00 96.75 84 VAL A CA 1
ATOM 702 C C . VAL A 1 84 ? 10.123 0.111 -7.296 1.00 96.75 84 VAL A C 1
ATOM 704 O O . VAL A 1 84 ? 10.920 -0.605 -7.892 1.00 96.75 84 VAL A O 1
ATOM 707 N N . ILE A 1 85 ? 8.797 -0.045 -7.383 1.00 94.88 85 ILE A N 1
ATOM 708 C CA . ILE A 1 85 ? 8.156 -1.106 -8.175 1.00 94.88 85 ILE A CA 1
ATOM 709 C C . ILE A 1 85 ? 8.566 -1.011 -9.650 1.00 94.88 85 ILE A C 1
ATOM 711 O O . ILE A 1 85 ? 8.925 -2.016 -10.258 1.00 94.88 85 ILE A O 1
ATOM 715 N N . SER A 1 86 ? 8.550 0.191 -10.229 1.00 95.81 86 SER A N 1
ATOM 716 C CA . SER A 1 86 ? 8.929 0.389 -11.635 1.00 95.81 86 SER A CA 1
ATOM 717 C C . SER A 1 86 ? 10.388 -0.011 -11.871 1.00 95.81 86 SER A C 1
ATOM 719 O O . SER A 1 86 ? 10.676 -0.837 -12.734 1.00 95.81 86 SER A O 1
ATOM 721 N N . LEU A 1 87 ? 11.300 0.478 -11.024 1.00 96.44 87 LEU A N 1
ATOM 722 C CA . LEU A 1 87 ? 12.721 0.136 -11.099 1.00 96.44 87 LEU A CA 1
ATOM 723 C C . LEU A 1 87 ? 12.983 -1.354 -10.835 1.00 96.44 87 LEU A C 1
ATOM 725 O O . LEU A 1 87 ? 13.874 -1.923 -11.459 1.00 96.44 87 LEU A O 1
ATOM 729 N N . PHE A 1 88 ? 12.207 -2.005 -9.963 1.00 94.88 88 PHE A N 1
ATOM 730 C CA . PHE A 1 88 ? 12.295 -3.449 -9.727 1.00 94.88 88 PHE A CA 1
ATOM 731 C C . PHE A 1 88 ? 12.082 -4.243 -11.024 1.00 94.88 88 PHE A C 1
ATOM 733 O O . PHE A 1 88 ? 12.843 -5.168 -11.304 1.00 94.88 88 PHE A O 1
ATOM 740 N N . TYR A 1 89 ? 11.102 -3.851 -11.845 1.00 93.81 89 TYR A N 1
ATOM 741 C CA . TYR A 1 89 ? 10.863 -4.478 -13.149 1.00 93.81 89 TYR A CA 1
ATOM 742 C C . TYR A 1 89 ? 11.881 -4.064 -14.224 1.00 93.81 89 TYR A C 1
ATOM 744 O O . TYR A 1 89 ? 12.163 -4.855 -15.124 1.00 93.81 89 TYR A O 1
ATOM 752 N N . GLU A 1 90 ? 12.468 -2.868 -14.134 1.00 95.31 90 GLU A N 1
ATOM 753 C CA . GLU A 1 90 ? 13.514 -2.407 -15.062 1.00 95.31 90 GLU A CA 1
ATOM 754 C C . GLU A 1 90 ? 14.873 -3.088 -14.828 1.00 95.31 90 GLU A C 1
ATOM 756 O O . GLU A 1 90 ? 15.637 -3.286 -15.774 1.00 95.31 90 GLU A O 1
ATOM 761 N N . VAL A 1 91 ? 15.200 -3.465 -13.586 1.00 95.00 91 VAL A N 1
ATOM 762 C CA . VAL A 1 91 ? 16.509 -4.050 -13.245 1.00 95.00 91 VAL A CA 1
ATOM 763 C C . VAL A 1 91 ? 16.833 -5.297 -14.090 1.00 95.00 91 VAL A C 1
ATOM 765 O O . VAL A 1 91 ? 17.919 -5.322 -14.672 1.00 95.00 91 VAL A O 1
ATOM 768 N N . PRO A 1 92 ? 15.944 -6.297 -14.252 1.00 94.75 92 PRO A N 1
ATOM 769 C CA . PRO A 1 92 ? 16.212 -7.433 -15.135 1.00 94.75 92 PRO A CA 1
ATOM 770 C C . PRO A 1 92 ? 16.447 -7.038 -16.601 1.00 94.75 92 PRO A C 1
ATOM 772 O O . PRO A 1 92 ? 17.388 -7.534 -17.219 1.00 94.75 92 PRO A O 1
ATOM 775 N N . ALA A 1 93 ? 15.644 -6.119 -17.151 1.00 93.94 93 ALA A N 1
ATOM 776 C CA . ALA A 1 93 ? 15.790 -5.653 -18.535 1.00 93.94 93 ALA A CA 1
ATOM 777 C C . ALA A 1 93 ? 17.136 -4.940 -18.758 1.00 93.94 93 ALA A C 1
ATOM 779 O O . ALA A 1 93 ? 17.829 -5.188 -19.746 1.00 93.94 93 ALA A O 1
ATOM 780 N N . SER A 1 94 ? 17.572 -4.155 -17.769 1.00 96.06 94 SER A N 1
ATOM 781 C CA . SER A 1 94 ? 18.829 -3.402 -17.818 1.00 96.06 94 SER A CA 1
ATOM 782 C C . SER A 1 94 ? 20.093 -4.271 -17.898 1.00 96.06 94 SER A C 1
ATOM 784 O O . SER A 1 94 ? 21.161 -3.780 -18.270 1.00 96.06 94 SER A O 1
ATOM 786 N N . ILE A 1 95 ? 20.000 -5.566 -17.567 1.00 94.75 95 ILE A N 1
ATOM 787 C CA . ILE A 1 95 ? 21.104 -6.521 -17.745 1.00 94.75 95 ILE A CA 1
ATOM 788 C C . ILE A 1 95 ? 21.383 -6.714 -19.235 1.00 94.75 95 ILE A C 1
ATOM 790 O O . ILE A 1 95 ? 22.532 -6.624 -19.661 1.00 94.75 95 ILE A O 1
ATOM 794 N N . VAL A 1 96 ? 20.329 -6.936 -20.022 1.00 94.56 96 VAL A N 1
ATOM 795 C CA . VAL A 1 96 ? 20.426 -7.156 -21.472 1.00 94.56 96 VAL A CA 1
ATOM 796 C C . VAL A 1 96 ? 20.850 -5.872 -22.186 1.00 94.56 96 VAL A C 1
ATOM 798 O O . VAL A 1 96 ? 21.632 -5.916 -23.129 1.00 94.56 96 VAL A O 1
ATOM 801 N N . GLU A 1 97 ? 20.395 -4.721 -21.695 1.00 94.25 97 GLU A N 1
ATOM 802 C CA . GLU A 1 97 ? 20.735 -3.399 -22.238 1.00 94.25 97 GLU A CA 1
ATOM 803 C C . GLU A 1 97 ? 22.147 -2.915 -21.856 1.00 94.25 97 GLU A C 1
ATOM 805 O O . GLU A 1 97 ? 22.588 -1.863 -22.315 1.00 94.25 97 GLU A O 1
ATOM 810 N N . GLY A 1 98 ? 22.862 -3.636 -20.983 1.00 96.19 98 GLY A N 1
ATOM 811 C CA . GLY A 1 98 ? 24.184 -3.230 -20.491 1.00 96.19 98 GLY A CA 1
ATOM 812 C C . GLY A 1 98 ? 24.166 -2.034 -19.525 1.00 96.19 98 GLY A C 1
ATOM 813 O O . GLY A 1 98 ? 25.220 -1.493 -19.188 1.00 96.19 98 GLY A O 1
ATOM 814 N N . THR A 1 99 ? 22.991 -1.624 -19.038 1.00 96.88 99 THR A N 1
ATOM 815 C CA . THR A 1 99 ? 22.787 -0.464 -18.149 1.00 96.88 99 THR A CA 1
ATOM 816 C C . THR A 1 99 ? 22.624 -0.843 -16.671 1.00 96.88 99 THR A C 1
ATOM 818 O O . THR A 1 99 ? 22.465 0.039 -15.822 1.00 96.88 99 THR A O 1
ATOM 821 N N . PHE A 1 100 ? 22.748 -2.131 -16.329 1.00 97.06 100 PHE A N 1
ATOM 822 C CA . PHE A 1 100 ? 22.497 -2.691 -14.993 1.00 97.06 100 PHE A CA 1
ATOM 823 C C . PHE A 1 100 ? 23.040 -1.869 -13.821 1.00 97.06 100 PHE A C 1
ATOM 825 O O . PHE A 1 100 ? 22.298 -1.546 -12.897 1.00 97.06 100 PHE A O 1
ATOM 832 N N . LYS A 1 101 ? 24.320 -1.472 -13.847 1.00 96.88 101 LYS A N 1
ATOM 833 C CA . LYS A 1 101 ? 24.925 -0.711 -12.735 1.00 96.88 101 LYS A CA 1
ATOM 834 C C . LYS A 1 101 ? 24.233 0.635 -12.498 1.00 96.88 101 LYS A C 1
ATOM 836 O O . LYS A 1 101 ? 24.106 1.068 -11.353 1.00 96.88 101 LYS A O 1
ATOM 841 N N . VAL A 1 102 ? 23.792 1.300 -13.565 1.00 97.12 102 VAL A N 1
ATOM 842 C CA . VAL A 1 102 ? 23.100 2.593 -13.487 1.00 97.12 102 VAL A CA 1
ATOM 843 C C . VAL A 1 102 ? 21.694 2.399 -12.927 1.00 97.12 102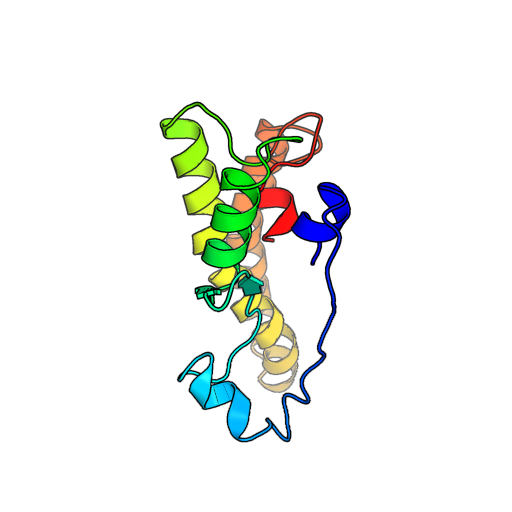 VAL A C 1
ATOM 845 O O . VAL A 1 102 ? 21.310 3.113 -11.998 1.00 97.12 102 VAL A O 1
ATOM 848 N N . THR A 1 103 ? 20.953 1.417 -13.440 1.00 97.12 103 THR A N 1
ATOM 849 C CA . THR A 1 103 ? 19.586 1.107 -12.993 1.00 97.12 103 THR A CA 1
ATOM 850 C C . THR A 1 103 ? 19.569 0.624 -11.545 1.00 97.12 103 THR A C 1
ATOM 852 O O . THR A 1 103 ? 18.807 1.150 -10.736 1.00 97.12 103 THR A O 1
ATOM 855 N N . LEU A 1 104 ? 20.497 -0.257 -11.160 1.00 96.94 104 LEU A N 1
ATOM 856 C CA . LEU A 1 104 ? 20.657 -0.700 -9.775 1.00 96.94 104 LEU A CA 1
ATOM 857 C C . LEU A 1 104 ? 20.965 0.474 -8.834 1.00 96.94 104 LEU A C 1
ATOM 859 O O . LEU A 1 104 ? 20.373 0.578 -7.763 1.00 96.94 104 LEU A O 1
ATOM 863 N N . LYS A 1 105 ? 21.836 1.411 -9.234 1.00 97.19 105 LYS A N 1
ATOM 864 C CA . LYS A 1 105 ? 22.127 2.608 -8.424 1.00 97.19 105 LYS A CA 1
ATOM 865 C C . LYS A 1 105 ? 20.899 3.511 -8.249 1.00 97.19 105 LYS A C 1
ATOM 867 O O . LYS A 1 105 ? 20.779 4.167 -7.214 1.00 97.19 105 LYS A O 1
ATOM 872 N N . LYS A 1 106 ? 20.005 3.585 -9.241 1.00 97.06 106 LYS A N 1
ATOM 873 C CA . LYS A 1 106 ? 18.716 4.290 -9.109 1.00 97.06 106 LYS A CA 1
ATOM 874 C C . LYS A 1 106 ? 17.793 3.545 -8.143 1.00 97.06 106 LYS A C 1
ATOM 876 O O . LYS A 1 106 ? 17.308 4.160 -7.203 1.00 97.06 106 LYS A O 1
ATOM 881 N N . TYR A 1 107 ? 17.638 2.233 -8.314 1.00 97.31 107 TYR A N 1
ATOM 882 C CA . TYR A 1 107 ? 16.817 1.383 -7.446 1.00 97.31 107 TYR A CA 1
ATOM 883 C C . TYR A 1 107 ? 17.219 1.491 -5.969 1.00 97.31 107 TYR A C 1
ATOM 885 O O . TYR A 1 107 ? 16.388 1.810 -5.123 1.00 97.31 107 TYR A O 1
ATOM 893 N N . LEU A 1 108 ? 18.513 1.334 -5.667 1.00 96.81 108 LEU A N 1
ATOM 894 C CA . LEU A 1 108 ? 19.035 1.444 -4.300 1.00 96.81 108 LEU A CA 1
ATOM 895 C C . LEU A 1 108 ? 18.817 2.837 -3.694 1.00 96.81 108 LEU A C 1
ATOM 897 O O . LEU A 1 108 ? 18.583 2.959 -2.495 1.00 96.81 108 LEU A O 1
ATOM 901 N N . ARG A 1 109 ? 18.870 3.894 -4.512 1.00 96.75 109 ARG A N 1
ATOM 902 C CA . ARG A 1 109 ? 18.599 5.263 -4.057 1.00 96.75 109 ARG A CA 1
ATOM 903 C C . ARG A 1 109 ? 17.138 5.450 -3.666 1.00 96.75 109 ARG A C 1
ATOM 905 O O . ARG A 1 109 ? 16.882 6.050 -2.629 1.00 96.75 109 ARG A O 1
ATOM 912 N N . GLU A 1 110 ? 16.206 4.947 -4.473 1.00 96.38 110 GLU A N 1
ATOM 913 C CA . GLU A 1 110 ? 14.778 5.032 -4.153 1.00 96.38 110 GLU A CA 1
ATOM 914 C C . GLU A 1 110 ? 14.436 4.175 -2.924 1.00 96.38 110 GLU A C 1
ATOM 916 O O . GLU A 1 110 ? 13.698 4.636 -2.055 1.00 96.38 110 GLU A O 1
ATOM 921 N N . ILE A 1 111 ? 15.035 2.982 -2.785 1.00 96.88 111 ILE A N 1
ATOM 922 C CA . ILE A 1 111 ? 14.862 2.130 -1.595 1.00 96.88 111 ILE A CA 1
ATOM 923 C C . ILE A 1 111 ? 15.392 2.782 -0.319 1.00 96.88 111 ILE A C 1
ATOM 925 O O . ILE A 1 111 ? 14.771 2.628 0.732 1.00 96.88 111 ILE A O 1
ATOM 929 N N . LYS A 1 112 ? 16.494 3.541 -0.389 1.00 96.94 112 LYS A N 1
ATOM 930 C CA . LYS A 1 112 ? 17.108 4.164 0.794 1.00 96.94 112 LYS A CA 1
ATOM 931 C C . LYS A 1 112 ? 16.109 4.982 1.617 1.00 96.94 112 LYS A C 1
ATOM 933 O O . LYS A 1 112 ? 16.175 4.965 2.838 1.00 96.94 112 LYS A O 1
ATOM 938 N N . ARG A 1 113 ? 15.149 5.653 0.971 1.00 95.00 113 ARG A N 1
ATOM 939 C CA . ARG A 1 113 ? 14.098 6.403 1.676 1.00 95.00 113 ARG A CA 1
ATOM 940 C C . ARG A 1 113 ? 13.279 5.523 2.628 1.00 95.00 113 ARG A C 1
ATOM 942 O O . ARG A 1 113 ? 12.893 5.986 3.697 1.00 95.00 113 ARG A O 1
ATOM 949 N N . TYR A 1 114 ? 12.990 4.288 2.230 1.00 97.00 114 TYR A N 1
ATOM 950 C CA . TYR A 1 114 ? 12.195 3.343 3.016 1.00 97.00 114 TYR A CA 1
ATOM 951 C C . TYR A 1 114 ? 13.025 2.736 4.143 1.00 97.00 114 TYR A C 1
ATOM 953 O O . TYR A 1 114 ? 12.517 2.613 5.250 1.00 97.00 114 TYR A O 1
ATOM 961 N N . GLU A 1 115 ? 14.307 2.467 3.895 1.00 96.69 115 GLU A N 1
ATOM 962 C CA . GLU A 1 115 ? 15.264 2.056 4.930 1.00 96.69 115 GLU A CA 1
ATOM 963 C C . GLU A 1 115 ? 15.428 3.137 6.015 1.00 96.69 115 GLU A C 1
ATOM 965 O O . GLU A 1 115 ? 15.297 2.869 7.210 1.00 96.69 115 GLU A O 1
ATOM 970 N N . ASP A 1 116 ? 15.637 4.394 5.607 1.00 96.50 116 ASP A N 1
ATOM 971 C CA . ASP A 1 116 ? 15.758 5.532 6.524 1.00 96.50 116 ASP A CA 1
ATOM 972 C C . ASP A 1 116 ? 14.463 5.726 7.341 1.00 96.50 116 ASP A C 1
ATOM 974 O O . ASP A 1 116 ? 14.513 6.016 8.534 1.00 96.50 116 ASP A O 1
ATOM 978 N N . ALA A 1 117 ? 13.291 5.547 6.720 1.00 95.56 117 ALA A N 1
ATOM 979 C CA . ALA A 1 117 ? 12.012 5.648 7.418 1.00 95.56 117 ALA A CA 1
ATOM 980 C C . ALA A 1 117 ? 11.777 4.470 8.380 1.00 95.56 117 ALA A C 1
ATOM 982 O O . ALA A 1 117 ? 11.325 4.693 9.501 1.00 95.56 117 ALA A O 1
ATOM 983 N N . LEU A 1 118 ? 12.087 3.235 7.976 1.00 96.31 118 LEU A N 1
ATOM 984 C CA . LEU A 1 118 ? 11.921 2.045 8.812 1.00 96.31 118 LEU A CA 1
ATOM 985 C C . LEU A 1 118 ? 12.846 2.096 10.033 1.00 96.31 118 LEU A C 1
ATOM 987 O O . LEU A 1 118 ? 12.381 1.917 11.157 1.00 96.31 118 LEU A O 1
ATOM 991 N N . SER A 1 119 ? 14.120 2.451 9.835 1.00 96.19 119 SER A N 1
ATOM 992 C CA . SER A 1 119 ? 15.112 2.564 10.916 1.00 96.19 119 SER A CA 1
ATOM 993 C C . SER A 1 119 ? 14.735 3.583 12.000 1.00 96.19 119 SER A C 1
ATOM 995 O O . SER A 1 119 ? 15.076 3.389 13.164 1.00 96.19 119 SER A O 1
ATOM 997 N N . GLN A 1 120 ? 13.989 4.637 11.653 1.00 95.12 120 GLN A N 1
ATOM 998 C CA . GLN A 1 120 ? 13.465 5.616 12.616 1.00 95.12 120 GLN A CA 1
ATOM 999 C C . GLN A 1 120 ? 12.192 5.151 13.336 1.00 95.12 120 GLN A C 1
ATOM 1001 O O . GLN A 1 120 ? 11.873 5.661 14.408 1.00 95.12 120 GLN A O 1
ATOM 1006 N N . ARG A 1 121 ? 11.424 4.238 12.732 1.00 94.06 121 ARG A N 1
ATOM 1007 C CA . ARG A 1 121 ? 10.087 3.841 13.202 1.00 94.06 121 ARG A CA 1
ATOM 1008 C C . ARG A 1 121 ? 10.116 2.565 14.037 1.00 94.06 121 ARG A C 1
ATOM 1010 O O . ARG A 1 121 ? 9.371 2.485 15.009 1.00 94.06 121 ARG A O 1
ATOM 1017 N N . GLY A 1 122 ? 10.962 1.595 13.691 1.00 93.25 122 GLY A N 1
ATOM 1018 C CA . GLY A 1 122 ? 11.121 0.344 14.431 1.00 93.25 122 GLY A CA 1
ATOM 1019 C C . GLY A 1 122 ? 11.043 -0.894 13.538 1.00 93.25 122 GLY A C 1
ATOM 1020 O O . GLY A 1 122 ? 11.561 -0.910 12.426 1.00 93.25 122 GLY A O 1
ATOM 1021 N N . LYS A 1 123 ? 10.414 -1.960 14.047 1.00 95.94 123 LYS A N 1
ATOM 1022 C CA . LYS A 1 123 ? 10.315 -3.256 13.352 1.00 95.94 123 LYS A CA 1
ATOM 1023 C C . LYS A 1 123 ? 9.440 -3.191 12.094 1.00 95.94 123 LYS A C 1
ATOM 1025 O O . LYS A 1 123 ? 9.706 -3.899 11.128 1.00 95.94 123 LYS A O 1
ATOM 1030 N N . PHE A 1 124 ? 8.404 -2.364 12.139 1.00 97.12 124 PHE A N 1
ATOM 1031 C CA . PHE A 1 124 ? 7.473 -2.067 11.055 1.00 97.12 124 PHE A CA 1
ATOM 1032 C C . PHE A 1 124 ? 7.410 -0.552 10.834 1.00 97.12 124 PHE A C 1
ATOM 1034 O O . PHE A 1 124 ? 7.784 0.232 11.712 1.00 97.12 124 PHE A O 1
ATOM 1041 N N . PHE A 1 125 ? 6.840 -0.106 9.715 1.00 96.88 125 PHE A N 1
ATOM 1042 C CA . PHE A 1 125 ? 6.512 1.311 9.525 1.00 96.88 125 PHE A CA 1
ATOM 1043 C C . PHE A 1 125 ? 5.482 1.808 10.554 1.00 96.88 125 PHE A C 1
ATOM 1045 O O . PHE A 1 125 ? 5.449 3.006 10.857 1.00 96.88 125 PHE A O 1
ATOM 1052 N N . GLY A 1 126 ? 4.685 0.903 11.129 1.00 95.38 126 GLY A N 1
ATOM 1053 C CA . GLY A 1 126 ? 3.818 1.153 12.283 1.00 95.38 126 GLY A CA 1
ATOM 1054 C C . GLY A 1 126 ? 4.491 1.080 13.664 1.00 95.38 126 GLY A C 1
ATOM 1055 O O . GLY A 1 126 ? 3.809 1.269 14.670 1.00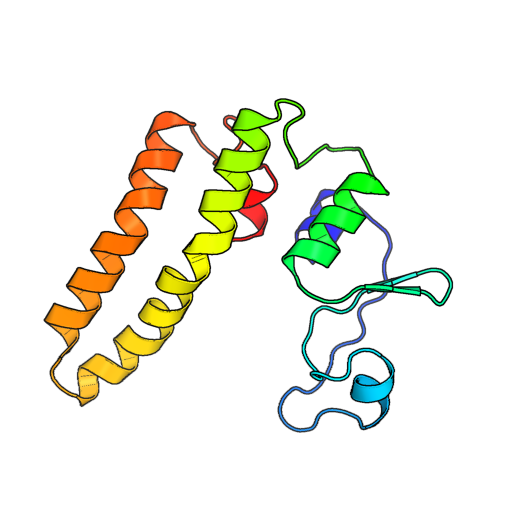 95.38 126 GLY A O 1
ATOM 1056 N N . GLY A 1 127 ? 5.801 0.824 13.745 1.00 94.62 127 GLY A N 1
ATOM 1057 C CA . GLY A 1 127 ? 6.528 0.619 15.003 1.00 94.62 127 GLY A CA 1
ATOM 1058 C C . GLY A 1 127 ? 6.580 -0.856 15.402 1.00 94.62 127 GLY A C 1
ATOM 1059 O O . GLY A 1 127 ? 7.194 -1.664 14.706 1.00 94.62 127 GLY A O 1
ATOM 1060 N N . ASP A 1 128 ? 5.938 -1.222 16.514 1.00 94.12 128 ASP A N 1
ATOM 1061 C CA . ASP A 1 128 ? 5.920 -2.609 17.017 1.00 94.12 128 ASP A CA 1
ATOM 1062 C C . ASP A 1 128 ? 4.938 -3.523 16.267 1.00 94.12 128 ASP A C 1
ATOM 1064 O O . ASP A 1 128 ? 5.071 -4.750 16.288 1.00 94.12 128 ASP A O 1
ATOM 1068 N N . LYS A 1 129 ? 3.938 -2.930 15.606 1.00 94.25 129 LYS A N 1
ATOM 1069 C CA . LYS A 1 129 ? 2.893 -3.622 14.840 1.00 94.25 129 LYS A CA 1
ATOM 1070 C C . LYS A 1 129 ? 2.833 -3.058 13.418 1.00 94.25 129 LYS A C 1
ATOM 1072 O O . LYS A 1 129 ? 3.132 -1.877 13.242 1.00 94.25 129 LYS A O 1
ATOM 1077 N N . PRO A 1 130 ? 2.424 -3.857 12.418 1.00 96.38 130 PRO A N 1
ATOM 1078 C CA . PRO A 1 130 ? 2.267 -3.357 11.059 1.00 96.38 130 PRO A CA 1
ATOM 1079 C C . PRO A 1 130 ? 1.144 -2.312 10.980 1.00 96.38 130 PRO A C 1
ATOM 1081 O O . PRO A 1 130 ? 0.086 -2.474 11.594 1.00 96.38 130 PRO A O 1
ATOM 1084 N N . CYS A 1 131 ? 1.371 -1.252 10.206 1.00 96.62 131 CYS A N 1
ATOM 1085 C CA . CYS A 1 131 ? 0.366 -0.274 9.794 1.00 96.62 131 CYS A CA 1
ATOM 1086 C C . CYS A 1 131 ? 0.051 -0.427 8.299 1.00 96.62 131 CYS A C 1
ATOM 1088 O O . CYS A 1 131 ? 0.592 -1.299 7.625 1.00 96.62 131 CYS A O 1
ATOM 1090 N N . MET A 1 132 ? -0.825 0.426 7.758 1.00 97.50 132 MET A N 1
ATOM 1091 C CA . MET A 1 132 ? -1.237 0.351 6.351 1.00 97.50 132 MET A CA 1
ATOM 1092 C C . MET A 1 132 ? -0.054 0.349 5.368 1.00 97.50 132 MET A C 1
ATOM 1094 O O . MET A 1 132 ? -0.094 -0.377 4.379 1.00 97.50 132 MET A O 1
ATOM 1098 N N . VAL A 1 133 ? 1.010 1.111 5.651 1.00 97.12 133 VAL A N 1
ATOM 1099 C CA . VAL A 1 133 ? 2.207 1.174 4.793 1.00 97.12 133 VAL A CA 1
ATOM 1100 C C . VAL A 1 133 ? 2.834 -0.206 4.627 1.00 97.12 133 VAL A C 1
ATOM 1102 O O . VAL A 1 133 ? 3.115 -0.597 3.502 1.00 97.12 133 VAL A O 1
ATOM 1105 N N . ASP A 1 134 ? 2.966 -0.971 5.715 1.00 97.50 134 ASP A N 1
ATOM 1106 C CA . ASP A 1 134 ? 3.548 -2.321 5.707 1.00 97.50 134 ASP A CA 1
ATOM 1107 C C . ASP A 1 134 ? 2.762 -3.314 4.828 1.00 97.50 134 ASP A C 1
ATOM 1109 O O . ASP A 1 134 ? 3.301 -4.331 4.406 1.00 97.50 134 ASP A O 1
ATOM 1113 N N . PHE A 1 135 ? 1.483 -3.0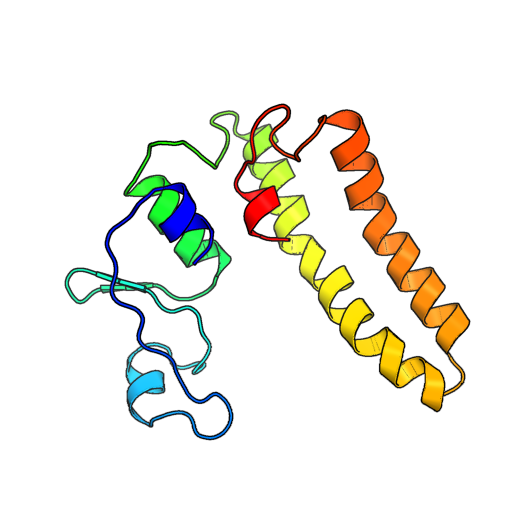37 4.550 1.00 96.44 135 PHE A N 1
ATOM 1114 C CA . PHE A 1 135 ? 0.641 -3.851 3.667 1.00 96.44 135 PHE A CA 1
ATOM 1115 C C . PHE A 1 135 ? 0.616 -3.365 2.212 1.00 96.44 135 PHE A C 1
ATOM 1117 O O . PHE A 1 135 ? 0.095 -4.077 1.347 1.00 96.44 135 PHE A O 1
ATOM 1124 N N . MET A 1 136 ? 1.095 -2.146 1.956 1.00 94.31 136 MET A N 1
ATOM 1125 C CA . MET A 1 136 ? 1.040 -1.477 0.653 1.00 94.31 136 MET A CA 1
ATOM 1126 C C . MET A 1 136 ? 2.339 -1.588 -0.149 1.00 94.31 136 MET A C 1
ATOM 1128 O O . MET A 1 136 ? 2.289 -1.406 -1.368 1.00 94.31 136 MET A O 1
ATOM 1132 N N . ILE A 1 137 ? 3.468 -1.860 0.512 1.00 90.88 137 ILE A N 1
ATOM 1133 C CA . ILE A 1 137 ? 4.811 -1.915 -0.089 1.00 90.88 137 ILE A CA 1
ATOM 1134 C C . ILE A 1 137 ? 5.391 -3.332 -0.120 1.00 90.88 137 ILE A C 1
ATOM 1136 O O . ILE A 1 137 ? 4.910 -4.195 0.646 1.00 90.88 137 ILE A O 1
#

InterPro domains:
  IPR004045 Glutathione S-transferase, N-terminal [PF13417] (1-60)
  IPR004045 Glutathione S-transferase, N-terminal [PS50404] (1-62)
  IPR005442 Glutathione S-transferase, omega-class [PR01625] (58-72)
  IPR005442 Glutathione S-transferase, omega-class [PR01625] (124-137)
  IPR010987 Glutathione S-transferase, C-terminal-like [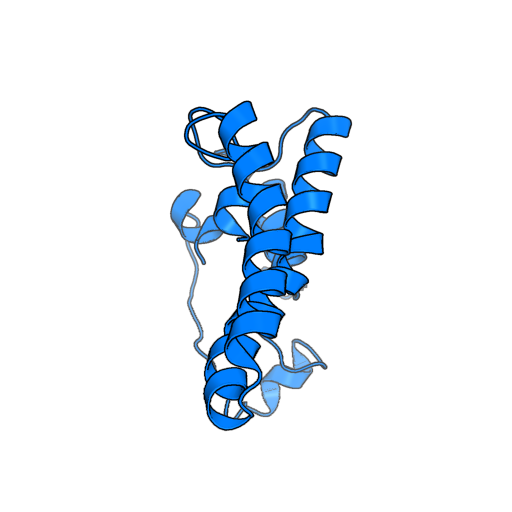PS50405] (67-137)
  IPR036249 Thioredoxin-like superfamily [SSF52833] (1-84)
  IPR036282 Glutathione S-transferase, C-terminal domain superfamily [SSF47616] (65-137)
  IPR040079 Glutathione transferase family [SFLDS00019] (2-137)
  IPR050983 Glutathione S-transferase Omega/HSP26 [PTHR43968] (1-137)